Protein AF-A0A979FT59-F1 (afdb_monomer)

Foldseek 3Di:
DDDPPDPDDDDDDDDQAPDDPPGTLHPDDPLCVQVVVVSVCVVVVHPQWDAALVGTDGDVPSGDPPPPPDDHPPCSVPDDDLVVQVVVLVVVVVCCCPPVNPVDDPVVVVVSVSSNVRSVVD

Solvent-accessible surface area (backbone atoms only — not comparable to full-atom values): 7827 Å² total; per-residue (Å²): 138,88,67,89,92,67,86,75,78,88,85,86,88,85,75,67,73,51,66,57,99,90,43,62,52,46,95,36,80,79,62,45,53,38,58,50,51,44,51,50,40,52,72,74,66,49,94,43,59,38,86,50,57,92,43,78,42,76,28,92,86,52,56,72,65,82,88,57,91,63,89,62,58,60,66,72,69,67,58,78,60,57,69,59,51,58,48,50,54,52,54,52,52,51,46,45,54,76,75,50,42,89,77,53,56,65,72,61,54,50,52,51,56,53,37,49,55,38,46,74,73,107

Radius of gyration: 17.16 Å; Cα contacts (8 Å, |Δi|>4): 79; chains: 1; bounding box: 36×41×43 Å

Nearest PDB structures (foldseek):
  3moh-assembly1_A  TM=9.764E-01  e=2.438E-11  Rattus norvegicus
  6p5o-assembly1_A  TM=9.755E-01  e=3.565E-11  Rattus norvegicus
  5v9f-assembly1_A  TM=9.745E-01  e=3.565E-11  Rattus norvegicus
  3mof-assembly2_B  TM=9.750E-01  e=9.220E-11  Rattus norvegicus
  5fh4-assembly1_A  TM=9.763E-01  e=9.823E-11  Rattus norvegicus

pLDDT: mean 94.7, std 8.41, range [47.66, 98.62]

Organism: Hyalella azteca (NCBI:txid294128)

Mean predicted aligned error: 3.89 Å

Secondary structure (DSSP, 8-state):
---TT--PPPP----TT-EETTEESS--GGGGHHHHHHHHHHHTT-S-EEEETTEEEEPTT-S--TT-SS---HHHHH---HHHHHHHHHHHHHHIIIIIGGGS-HHHHHHHHHHHHHHHT-

InterPro domains:
  IPR008209 Phosphoenolpyruvate carboxykinase, GTP-utilising [PTHR11561] (1-122)
  IPR013035 Phosphoenolpyruvate carboxykinase, C-terminal [G3DSA:3.90.228.20] (1-122)
  IPR035077 Phosphoenolpyruvate carboxykinase, C-terminal P-loop domain [PF00821] (4-118)

Structure (mmCIF, N/CA/C/O backbone):
data_AF-A0A979FT59-F1
#
_entry.id   AF-A0A979FT59-F1
#
loop_
_atom_site.group_PDB
_atom_site.id
_atom_site.type_symbol
_atom_site.label_atom_id
_atom_site.label_alt_id
_atom_site.label_comp_id
_atom_site.label_asym_id
_atom_site.label_entity_id
_atom_site.label_seq_id
_atom_site.pdbx_PDB_ins_code
_atom_site.Cartn_x
_atom_site.Cartn_y
_atom_site.Cartn_z
_atom_site.occupancy
_atom_site.B_iso_or_equiv
_atom_site.auth_seq_id
_atom_site.auth_comp_id
_atom_site.auth_asym_id
_atom_site.auth_atom_id
_atom_site.pdbx_PDB_model_num
ATOM 1 N N . MET A 1 1 ? 7.051 -17.053 -19.801 1.00 47.66 1 MET A N 1
ATOM 2 C CA . MET A 1 1 ? 7.186 -18.337 -19.069 1.00 47.66 1 MET A CA 1
ATOM 3 C C . MET A 1 1 ? 5.908 -18.603 -18.275 1.00 47.66 1 MET A C 1
ATOM 5 O O . MET A 1 1 ? 5.886 -18.384 -17.072 1.00 47.66 1 MET A O 1
ATOM 9 N N . GLU A 1 2 ? 4.846 -19.087 -18.914 1.00 53.31 2 GLU A N 1
ATOM 10 C CA . GLU A 1 2 ? 3.702 -19.642 -18.180 1.00 53.31 2 GLU A CA 1
ATOM 11 C C . GLU A 1 2 ? 3.930 -21.144 -18.019 1.00 53.31 2 GLU A C 1
ATOM 13 O O . GLU A 1 2 ? 3.958 -21.896 -18.991 1.00 53.31 2 GLU A O 1
ATOM 18 N N . LYS A 1 3 ? 4.185 -21.585 -16.787 1.00 60.72 3 LYS A N 1
ATOM 19 C CA . LYS A 1 3 ? 4.191 -23.010 -16.446 1.00 60.72 3 LYS A CA 1
ATOM 20 C C . LYS A 1 3 ? 2.857 -23.325 -15.782 1.00 60.72 3 LYS A C 1
ATOM 22 O O . LYS A 1 3 ? 2.604 -22.840 -14.680 1.00 60.72 3 LYS A O 1
ATOM 27 N N . ALA A 1 4 ? 2.033 -24.131 -16.448 1.00 55.84 4 ALA A N 1
ATOM 28 C CA . ALA A 1 4 ? 0.811 -24.686 -15.874 1.00 55.84 4 ALA A CA 1
ATOM 29 C C . ALA A 1 4 ? 1.119 -25.389 -14.530 1.00 55.84 4 ALA A C 1
ATOM 31 O O . ALA A 1 4 ? 2.179 -25.999 -14.390 1.00 55.84 4 ALA A O 1
ATOM 32 N N . ASN A 1 5 ? 0.206 -25.288 -13.553 1.00 73.31 5 ASN A N 1
ATOM 33 C CA . ASN A 1 5 ? 0.304 -25.799 -12.168 1.00 73.31 5 ASN A CA 1
ATOM 34 C C . ASN A 1 5 ? 1.182 -25.028 -11.157 1.00 73.31 5 ASN A C 1
ATOM 36 O O . ASN A 1 5 ? 1.661 -25.620 -10.189 1.00 73.31 5 ASN A O 1
ATOM 40 N N . ARG A 1 6 ? 1.362 -23.708 -11.292 1.00 77.75 6 ARG A N 1
ATOM 41 C CA . ARG A 1 6 ? 1.912 -22.890 -10.192 1.00 77.75 6 ARG A CA 1
ATOM 42 C C . ARG A 1 6 ? 0.825 -22.086 -9.487 1.00 77.75 6 ARG A C 1
ATOM 44 O O . ARG A 1 6 ? 0.286 -21.140 -10.050 1.00 77.75 6 ARG A O 1
ATOM 51 N N . CYS A 1 7 ? 0.560 -22.432 -8.230 1.00 84.69 7 CYS A N 1
ATOM 52 C CA . CYS A 1 7 ? -0.224 -21.598 -7.324 1.00 84.69 7 CYS A CA 1
ATOM 53 C C . CYS A 1 7 ? 0.648 -20.428 -6.855 1.00 84.69 7 CYS A C 1
ATOM 55 O O . CYS A 1 7 ? 1.418 -20.567 -5.905 1.00 84.69 7 CYS A O 1
ATOM 57 N N . MET A 1 8 ? 0.574 -19.295 -7.556 1.00 91.38 8 MET A N 1
ATOM 58 C CA . MET A 1 8 ? 1.296 -18.087 -7.159 1.00 91.38 8 MET A CA 1
ATOM 59 C C . MET A 1 8 ? 0.670 -17.495 -5.887 1.00 91.38 8 MET A C 1
ATOM 61 O O . MET A 1 8 ? -0.556 -17.360 -5.826 1.00 91.38 8 MET A O 1
ATOM 65 N N . PRO A 1 9 ? 1.476 -17.137 -4.872 1.00 95.06 9 PRO A N 1
ATOM 66 C CA . PRO A 1 9 ? 0.955 -16.481 -3.685 1.00 95.06 9 PRO A CA 1
ATOM 67 C C . PRO A 1 9 ? 0.435 -15.085 -4.037 1.00 95.06 9 PRO A C 1
ATOM 69 O O . PRO A 1 9 ? 0.939 -14.421 -4.944 1.00 95.06 9 PRO A O 1
ATOM 72 N N . LYS A 1 10 ? -0.559 -14.617 -3.282 1.00 96.25 10 LYS A N 1
ATOM 73 C CA . LYS A 1 10 ? -0.957 -13.206 -3.314 1.00 96.25 10 LYS A CA 1
ATOM 74 C C . LYS A 1 10 ? 0.166 -12.363 -2.699 1.00 96.25 10 LYS A C 1
ATOM 76 O O . LYS A 1 10 ? 0.752 -12.763 -1.695 1.00 96.25 10 LYS A O 1
ATOM 81 N N . ILE A 1 11 ? 0.450 -11.208 -3.296 1.00 98.00 11 ILE A N 1
ATOM 82 C CA . ILE A 1 11 ? 1.456 -10.253 -2.816 1.00 98.00 11 ILE A CA 1
ATOM 83 C C . ILE A 1 11 ? 0.734 -9.090 -2.138 1.00 98.00 11 ILE A C 1
ATOM 85 O O . ILE A 1 11 ? -0.265 -8.594 -2.657 1.00 98.00 11 ILE A O 1
ATOM 89 N N . PHE A 1 12 ? 1.248 -8.664 -0.986 1.00 98.38 12 PHE A N 1
ATOM 90 C CA . PHE A 1 12 ? 0.718 -7.549 -0.209 1.00 98.38 12 PHE A CA 1
ATOM 91 C C . PHE A 1 12 ? 1.847 -6.588 0.147 1.00 98.38 12 PHE A C 1
ATOM 93 O O . PHE A 1 12 ? 2.961 -7.017 0.447 1.00 98.38 12 PHE A O 1
ATOM 100 N N . HIS A 1 13 ? 1.536 -5.296 0.149 1.00 98.44 13 HIS A N 1
ATOM 101 C CA . HIS A 1 13 ? 2.415 -4.248 0.648 1.00 98.44 13 HIS A CA 1
ATOM 102 C C . HIS A 1 13 ? 1.761 -3.613 1.879 1.00 98.44 13 HIS A C 1
ATOM 104 O O . HIS A 1 13 ? 0.583 -3.263 1.840 1.00 98.44 13 HIS A O 1
ATOM 110 N N . VAL A 1 14 ? 2.510 -3.476 2.973 1.00 98.19 14 VAL A N 1
ATOM 111 C CA . VAL A 1 14 ? 2.016 -2.936 4.249 1.00 98.19 14 VAL A CA 1
ATOM 112 C C . VAL A 1 14 ? 2.868 -1.755 4.690 1.00 98.19 14 VAL A C 1
ATOM 114 O O . VAL A 1 14 ? 4.059 -1.694 4.394 1.00 98.19 14 VAL A O 1
ATOM 117 N N . ASN A 1 15 ? 2.264 -0.823 5.424 1.00 97.94 15 ASN A N 1
ATOM 118 C CA . ASN A 1 15 ? 2.974 0.297 6.028 1.00 97.94 15 ASN A CA 1
ATOM 119 C C . ASN A 1 15 ? 2.514 0.497 7.478 1.00 97.94 15 ASN A C 1
ATOM 121 O O . ASN A 1 15 ? 1.488 1.123 7.726 1.00 97.94 15 ASN A O 1
AT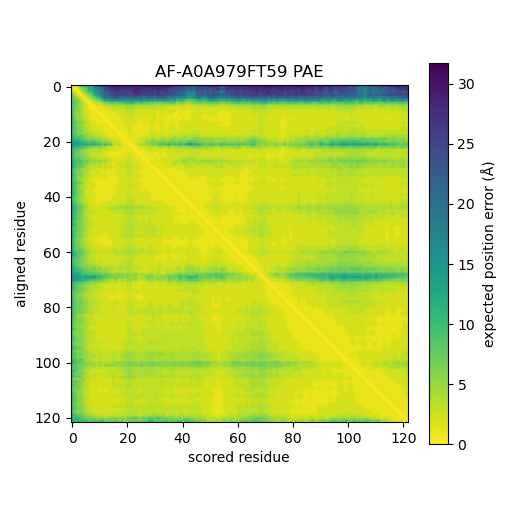OM 125 N N . TRP A 1 16 ? 3.303 -0.000 8.432 1.00 97.75 16 TRP A N 1
ATOM 126 C CA . TRP A 1 16 ? 3.063 0.185 9.873 1.00 97.75 16 TRP A CA 1
ATOM 127 C C . TRP A 1 16 ? 3.497 1.556 10.393 1.00 97.75 16 TRP A C 1
ATOM 129 O O . TRP A 1 16 ? 3.314 1.858 11.566 1.00 97.75 16 TRP A O 1
ATOM 139 N N . PHE A 1 17 ? 4.123 2.366 9.542 1.00 97.19 17 PHE A N 1
ATOM 140 C CA . PHE A 1 17 ? 4.880 3.548 9.941 1.00 97.19 17 PHE A CA 1
ATOM 141 C C . PHE A 1 17 ? 4.290 4.844 9.391 1.00 97.19 17 PHE A C 1
ATOM 143 O O 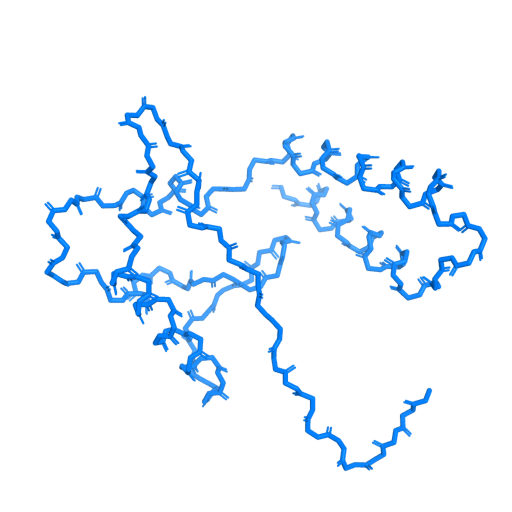. PHE A 1 17 ? 4.928 5.895 9.486 1.00 97.19 17 PHE A O 1
ATOM 150 N N . ARG A 1 18 ? 3.083 4.795 8.814 1.00 96.75 18 ARG A N 1
ATOM 151 C CA . ARG A 1 18 ? 2.389 5.998 8.352 1.00 96.75 18 ARG A CA 1
ATOM 152 C C . ARG A 1 18 ? 2.155 6.926 9.545 1.00 96.75 18 ARG A C 1
ATOM 154 O O . ARG A 1 18 ? 1.662 6.490 10.583 1.00 96.75 18 ARG A O 1
ATOM 161 N N . LYS A 1 19 ? 2.539 8.193 9.398 1.00 94.56 19 LYS A N 1
ATOM 162 C CA . LYS A 1 19 ? 2.401 9.215 10.438 1.00 94.56 19 LYS A CA 1
ATOM 163 C C . LYS A 1 19 ? 1.287 10.193 10.090 1.00 94.56 19 LYS A C 1
ATOM 165 O O . LYS A 1 19 ? 1.156 10.558 8.924 1.00 94.56 19 LYS A O 1
ATOM 170 N N . GLY A 1 20 ? 0.551 10.612 11.112 1.00 91.81 20 GLY A N 1
ATOM 171 C CA . GLY A 1 20 ? -0.361 11.752 11.088 1.00 91.81 20 GLY A CA 1
ATOM 172 C C . GLY A 1 20 ? 0.194 12.901 11.928 1.00 91.81 20 GLY A C 1
ATOM 173 O O . GLY A 1 20 ? 1.371 12.907 12.300 1.00 91.81 20 GLY A O 1
ATOM 174 N N . ALA A 1 21 ? -0.662 13.860 12.279 1.00 90.38 21 ALA A N 1
ATOM 175 C CA . ALA A 1 21 ? -0.257 15.042 13.048 1.00 90.38 21 ALA A CA 1
ATOM 176 C C . ALA A 1 21 ? 0.315 14.715 14.443 1.00 90.38 21 ALA A C 1
ATOM 178 O O . ALA A 1 21 ? 1.208 15.412 14.920 1.00 90.38 21 ALA A O 1
ATOM 179 N N . ASN A 1 22 ? -0.170 13.643 15.080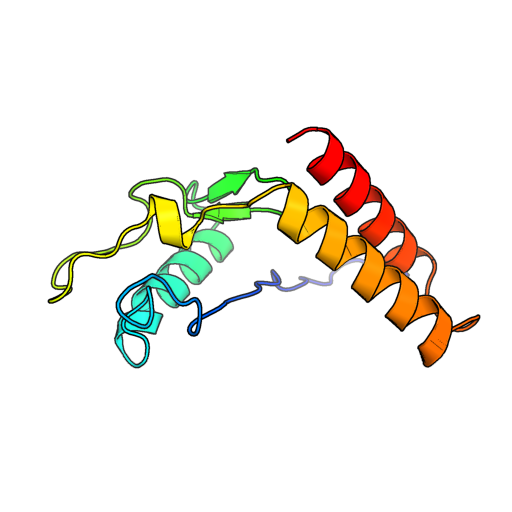 1.00 86.69 22 ASN A N 1
ATOM 180 C CA . ASN A 1 22 ? 0.106 13.334 16.489 1.00 86.69 22 ASN A CA 1
ATOM 181 C C . ASN A 1 22 ? 0.958 12.071 16.709 1.00 86.69 22 ASN A C 1
ATOM 183 O O . ASN A 1 22 ? 1.109 11.631 17.846 1.00 86.69 22 ASN A O 1
ATOM 187 N N . GLY A 1 23 ? 1.524 11.476 15.655 1.00 92.00 23 GLY A N 1
ATOM 188 C CA . GLY A 1 23 ? 2.309 10.242 15.768 1.00 92.00 23 GLY A CA 1
ATOM 189 C C . GLY A 1 23 ? 2.028 9.253 14.645 1.00 92.00 23 GLY A C 1
ATOM 190 O O . GLY A 1 23 ? 1.722 9.655 13.524 1.00 92.00 23 GLY A O 1
ATOM 191 N N . PHE A 1 24 ? 2.177 7.959 14.928 1.00 95.25 24 PHE A N 1
ATOM 192 C CA . PHE A 1 24 ? 1.801 6.902 13.990 1.00 95.25 24 PHE A CA 1
ATOM 193 C C . PHE A 1 24 ? 0.278 6.771 13.917 1.00 95.25 24 PHE A C 1
ATOM 195 O O . PHE A 1 24 ? -0.392 6.838 14.938 1.00 95.25 24 PHE A O 1
ATOM 202 N N . LEU A 1 25 ? -0.253 6.567 12.711 1.00 95.44 25 LEU A N 1
ATOM 203 C CA . LEU A 1 25 ? -1.688 6.346 12.494 1.00 95.44 25 LEU A CA 1
ATOM 204 C C . LEU A 1 25 ? -2.127 4.925 12.857 1.00 95.4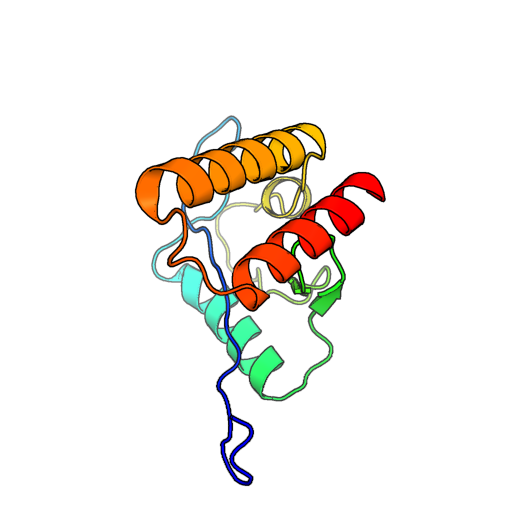4 25 LEU A C 1
ATOM 206 O O . LEU A 1 25 ? -3.314 4.669 13.004 1.00 95.44 25 LEU A O 1
ATOM 210 N N . TRP A 1 26 ? -1.183 3.989 12.959 1.00 96.56 26 TRP A N 1
ATOM 211 C CA . TRP A 1 26 ? -1.455 2.603 13.315 1.00 96.56 26 TRP A CA 1
ATOM 212 C C . TRP A 1 26 ? -0.661 2.221 14.572 1.00 96.56 26 TRP A C 1
ATOM 214 O O . TRP A 1 26 ? 0.546 2.475 14.603 1.00 96.56 26 TRP A O 1
ATOM 224 N N . PRO A 1 27 ? -1.286 1.582 15.582 1.00 94.56 27 PRO A N 1
ATOM 225 C CA . PRO A 1 27 ? -0.621 1.246 16.847 1.00 94.56 27 PRO A CA 1
ATOM 226 C C . PRO A 1 27 ? 0.533 0.246 16.680 1.00 94.56 27 PRO A C 1
ATOM 228 O O . PRO A 1 27 ? 1.505 0.270 17.436 1.00 94.56 27 PRO A O 1
ATOM 231 N N . GLY A 1 28 ? 0.472 -0.614 15.659 1.00 94.31 28 GLY A N 1
ATOM 232 C CA . GLY A 1 28 ? 1.558 -1.528 15.324 1.00 94.31 28 GLY A CA 1
ATOM 233 C C . GLY A 1 28 ? 1.675 -2.739 16.255 1.00 94.31 28 GLY A C 1
ATOM 234 O O . GLY A 1 28 ? 0.733 -3.144 16.932 1.00 94.31 28 GLY A O 1
ATOM 235 N N . PHE A 1 29 ? 2.862 -3.349 16.278 1.00 94.88 29 PHE A N 1
ATOM 236 C CA . PHE A 1 29 ? 3.191 -4.499 17.130 1.00 94.88 29 PHE A CA 1
ATOM 237 C C . PHE A 1 29 ? 2.160 -5.639 17.042 1.00 94.88 29 PHE A C 1
ATOM 239 O O . PHE A 1 29 ? 1.964 -6.209 15.970 1.00 94.88 29 PHE A O 1
ATOM 246 N N . GLY A 1 30 ? 1.529 -5.995 18.166 1.00 95.69 30 GLY A N 1
ATOM 247 C CA . GLY A 1 30 ? 0.529 -7.057 18.239 1.00 95.69 30 GLY A CA 1
ATOM 248 C C . GLY A 1 30 ? -0.745 -6.737 17.460 1.00 95.69 30 GLY A C 1
ATOM 249 O O . GLY A 1 30 ? -1.352 -7.653 16.912 1.00 95.69 30 GLY A O 1
ATOM 250 N N . ASP A 1 31 ? -1.107 -5.459 17.317 1.00 96.12 31 ASP A N 1
ATOM 251 C CA . ASP A 1 31 ? -2.302 -5.056 16.570 1.00 96.12 31 ASP A CA 1
ATOM 252 C C . ASP A 1 31 ? -2.163 -5.293 15.061 1.00 96.12 31 ASP A C 1
ATOM 254 O O . ASP A 1 31 ? -3.168 -5.408 14.360 1.00 96.12 31 ASP A O 1
ATOM 258 N N . ASN A 1 32 ? -0.942 -5.510 14.553 1.00 97.50 32 ASN A N 1
ATOM 259 C CA . ASN A 1 32 ? -0.720 -5.929 13.164 1.00 97.50 32 ASN A CA 1
ATOM 260 C C . ASN A 1 32 ? -1.412 -7.254 12.817 1.00 97.50 32 ASN A C 1
ATOM 262 O O . ASN A 1 32 ? -1.680 -7.505 11.641 1.00 97.50 32 ASN A O 1
ATOM 266 N N . VAL A 1 33 ? -1.760 -8.080 13.815 1.00 97.50 33 VAL A N 1
ATOM 267 C CA . VAL A 1 33 ? -2.538 -9.309 13.602 1.00 97.50 33 VAL A CA 1
ATOM 268 C C . VAL A 1 33 ? -3.868 -9.037 12.889 1.00 97.50 33 VAL A C 1
ATOM 270 O O . VAL A 1 33 ? -4.319 -9.874 12.118 1.00 97.50 33 VAL A O 1
ATOM 273 N N . ARG A 1 34 ? -4.455 -7.843 13.055 1.00 97.62 34 ARG A N 1
ATOM 274 C CA . ARG A 1 34 ? -5.712 -7.426 12.404 1.00 97.62 34 ARG A CA 1
ATOM 275 C C . ARG A 1 34 ? -5.568 -7.327 10.885 1.00 97.62 34 ARG A C 1
ATOM 277 O O . ARG A 1 34 ? -6.474 -7.685 10.141 1.00 97.62 34 ARG A O 1
ATOM 284 N N . VAL A 1 35 ? -4.406 -6.879 10.414 1.00 98.12 35 VAL A N 1
ATOM 285 C CA . VAL A 1 35 ? -4.102 -6.815 8.978 1.00 98.12 35 VAL A CA 1
ATOM 286 C C . VAL A 1 35 ? -3.701 -8.186 8.439 1.00 98.12 35 VAL A C 1
ATOM 288 O O . VAL A 1 35 ? -4.036 -8.514 7.303 1.00 98.12 35 VAL A O 1
ATOM 291 N N . VAL A 1 36 ? -3.040 -9.018 9.251 1.00 98.31 36 VAL A N 1
ATOM 292 C CA . VAL A 1 36 ? -2.778 -10.421 8.892 1.00 98.31 36 VAL A CA 1
ATOM 293 C C . VAL A 1 36 ? -4.089 -11.195 8.736 1.00 98.31 36 VAL A C 1
ATOM 295 O O . VAL A 1 36 ? -4.243 -11.913 7.754 1.00 98.31 36 VAL A O 1
ATOM 298 N N . ASP A 1 37 ? -5.053 -11.008 9.637 1.00 98.38 37 ASP A N 1
ATOM 299 C CA . ASP A 1 37 ? -6.393 -11.589 9.521 1.00 98.38 37 ASP A CA 1
ATOM 300 C C . ASP A 1 37 ? -7.082 -11.16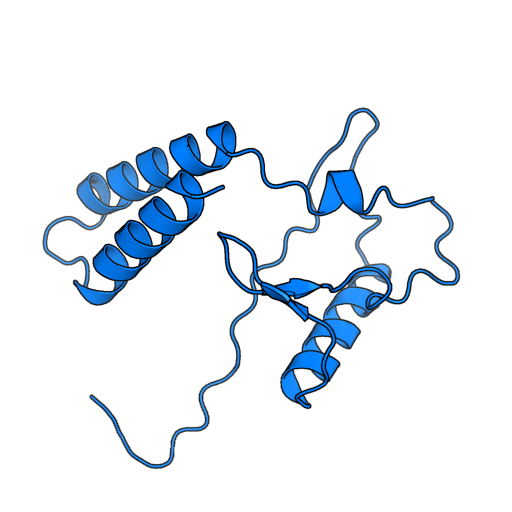3 8.215 1.00 98.38 37 ASP A C 1
ATOM 302 O O . ASP A 1 37 ? -7.552 -12.004 7.450 1.00 98.38 37 ASP A O 1
ATOM 306 N N . TRP A 1 38 ? -7.030 -9.873 7.872 1.00 98.50 38 TRP A N 1
ATOM 307 C CA . TRP A 1 38 ? -7.537 -9.390 6.586 1.00 98.50 38 TRP A CA 1
ATOM 308 C C . TRP A 1 38 ? -6.837 -10.043 5.381 1.00 98.50 38 TRP A C 1
ATOM 310 O O . TRP A 1 38 ? -7.499 -10.438 4.419 1.00 98.50 38 TRP A O 1
ATOM 320 N N . ILE A 1 39 ? -5.512 -10.226 5.431 1.00 98.62 39 ILE A N 1
ATOM 321 C CA . ILE A 1 39 ? -4.751 -10.949 4.398 1.00 98.62 39 ILE A CA 1
ATOM 322 C C . ILE A 1 39 ? -5.243 -12.398 4.262 1.00 98.62 39 ILE A C 1
ATOM 324 O O . ILE A 1 39 ? -5.435 -12.864 3.137 1.00 98.62 39 ILE A O 1
ATOM 328 N N . LEU A 1 40 ? -5.486 -13.103 5.372 1.00 98.44 40 LEU A N 1
ATOM 329 C CA . LEU A 1 40 ? -6.026 -14.4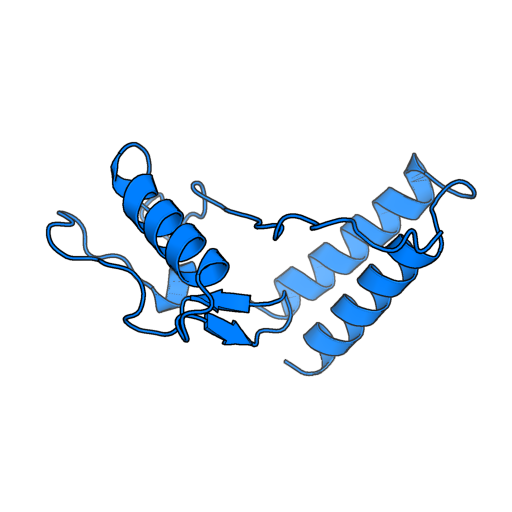68 5.353 1.00 98.44 40 LEU A CA 1
ATOM 330 C C . LEU A 1 40 ? -7.407 -14.501 4.691 1.00 98.44 40 LEU A C 1
ATOM 332 O O . LEU A 1 40 ? -7.630 -15.284 3.770 1.00 98.44 40 LEU A O 1
ATOM 336 N N . GLN A 1 41 ? -8.290 -13.568 5.046 1.00 98.44 41 GLN A N 1
ATOM 337 C CA . GLN A 1 41 ? -9.601 -13.438 4.410 1.00 98.44 41 GLN A CA 1
ATOM 338 C C . GLN A 1 41 ? -9.492 -13.162 2.895 1.00 98.44 41 GLN A C 1
ATOM 340 O O . GLN A 1 41 ? -10.272 -13.699 2.103 1.00 98.44 41 GLN A O 1
ATOM 345 N N . ARG A 1 42 ? -8.500 -12.375 2.451 1.00 98.06 42 ARG A N 1
ATOM 346 C CA . ARG A 1 42 ? -8.208 -12.166 1.019 1.00 98.06 42 ARG A CA 1
ATOM 347 C C . ARG A 1 42 ? -7.712 -13.428 0.323 1.00 98.06 42 ARG A C 1
ATOM 349 O O . ARG A 1 42 ? -8.046 -13.630 -0.848 1.00 98.06 42 ARG A O 1
ATOM 356 N N . ILE A 1 43 ? -6.908 -14.246 0.998 1.00 97.44 43 ILE A N 1
ATOM 357 C CA . ILE A 1 43 ? -6.439 -15.542 0.487 1.00 97.44 43 ILE A CA 1
ATOM 358 C C . ILE A 1 43 ? -7.624 -16.500 0.318 1.00 97.44 43 ILE A C 1
ATOM 360 O O . ILE A 1 43 ? -7.745 -17.104 -0.747 1.00 97.44 43 ILE A O 1
ATOM 364 N N . ASP A 1 44 ? -8.550 -16.514 1.276 1.00 97.25 44 ASP A N 1
ATOM 365 C CA . ASP A 1 44 ? -9.780 -17.319 1.261 1.00 97.25 44 ASP A CA 1
ATOM 366 C C . ASP A 1 44 ? -10.863 -16.801 0.293 1.00 97.25 44 ASP A C 1
ATOM 368 O O . ASP A 1 44 ? -11.958 -17.361 0.207 1.00 97.25 44 ASP A O 1
ATOM 372 N N . GLY A 1 45 ? -10.589 -15.719 -0.442 1.00 95.88 45 GLY A N 1
ATOM 373 C CA . GLY A 1 45 ? -11.498 -15.175 -1.452 1.00 95.88 45 GLY A CA 1
ATOM 374 C C . GLY A 1 45 ? -12.690 -14.397 -0.889 1.00 95.88 45 GLY A C 1
ATOM 375 O O . GLY A 1 45 ? -13.674 -14.202 -1.599 1.00 95.88 45 GLY A O 1
ATOM 376 N N . LYS A 1 46 ? -12.625 -13.934 0.365 1.00 98.00 46 LYS A N 1
ATOM 377 C CA . LYS A 1 46 ? -13.675 -13.104 0.972 1.00 98.00 46 LYS A CA 1
ATOM 378 C C . LYS A 1 46 ? -13.735 -11.715 0.322 1.00 98.00 46 LYS A C 1
ATOM 380 O O . LYS A 1 46 ? -12.707 -11.134 -0.057 1.00 98.00 46 LYS A O 1
ATOM 385 N N . ASP A 1 47 ? -14.943 -11.156 0.249 1.00 97.25 47 ASP A N 1
ATOM 386 C CA . ASP A 1 47 ? -15.201 -9.808 -0.275 1.00 97.25 47 ASP A CA 1
ATOM 387 C C . ASP A 1 47 ? -14.903 -8.709 0.764 1.00 97.25 47 ASP A C 1
ATOM 389 O O . ASP A 1 47 ? -15.777 -7.994 1.251 1.00 97.25 47 ASP A O 1
ATOM 393 N N . VAL A 1 48 ? -13.627 -8.601 1.132 1.00 98.31 48 VAL A N 1
ATOM 394 C CA . VAL A 1 48 ? -13.126 -7.668 2.157 1.00 98.31 48 VAL A CA 1
ATOM 395 C C . VAL A 1 48 ? -12.250 -6.553 1.583 1.00 98.31 48 VAL A C 1
ATOM 397 O O . VAL A 1 48 ? -11.604 -5.831 2.333 1.00 98.31 48 VAL A O 1
ATOM 400 N N . ALA A 1 49 ? -12.198 -6.394 0.260 1.00 98.31 49 ALA A N 1
ATOM 401 C CA . ALA A 1 49 ? -1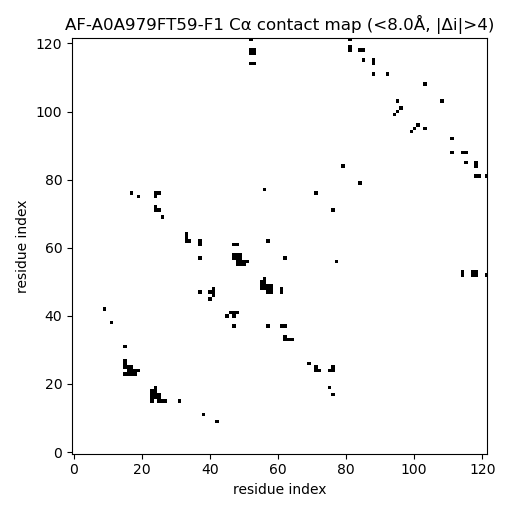1.382 -5.372 -0.392 1.00 98.31 49 ALA A CA 1
ATOM 402 C C . ALA A 1 49 ? -12.179 -4.526 -1.381 1.00 98.31 49 ALA A C 1
ATOM 404 O O . ALA A 1 49 ? -13.177 -4.980 -1.934 1.00 98.31 49 ALA A O 1
ATOM 405 N N . VAL A 1 50 ? -11.680 -3.321 -1.635 1.00 97.81 50 VAL A N 1
ATOM 406 C CA . VAL A 1 50 ? -12.138 -2.428 -2.704 1.00 97.81 50 VAL A CA 1
ATOM 407 C C . VAL A 1 50 ? -10.959 -2.023 -3.585 1.00 97.81 50 VAL A C 1
ATOM 409 O O . VAL A 1 50 ? -9.807 -2.038 -3.141 1.00 97.81 50 VAL A O 1
ATOM 412 N N . GLU A 1 51 ? -11.240 -1.696 -4.844 1.00 97.31 51 GLU A N 1
ATOM 413 C CA . GLU A 1 51 ? -10.232 -1.194 -5.780 1.00 97.31 51 GLU A CA 1
ATOM 414 C C . GLU A 1 51 ? -9.790 0.231 -5.427 1.00 97.31 51 GLU A C 1
ATOM 416 O O . GLU A 1 51 ? -10.567 1.048 -4.938 1.00 97.31 51 GLU A O 1
ATOM 421 N N . SER A 1 52 ? -8.515 0.515 -5.682 1.00 97.25 52 SER A N 1
ATOM 422 C CA . SER A 1 52 ? -7.894 1.834 -5.594 1.00 97.25 52 SER A CA 1
ATOM 423 C C . SER A 1 52 ? -6.824 1.962 -6.682 1.00 97.25 52 SER A C 1
ATOM 425 O O . SER A 1 52 ? -6.415 0.964 -7.285 1.00 97.25 52 SER A O 1
ATOM 427 N N . ALA A 1 53 ? -6.300 3.171 -6.896 1.00 96.94 53 ALA A N 1
ATOM 428 C CA . ALA A 1 53 ? -5.248 3.403 -7.888 1.00 96.94 53 ALA A CA 1
ATOM 429 C C . ALA A 1 53 ? -3.974 2.566 -7.651 1.00 96.94 53 ALA A C 1
ATOM 431 O O . ALA A 1 53 ? -3.244 2.260 -8.595 1.00 96.94 53 ALA A O 1
ATOM 432 N N . ILE A 1 54 ? -3.728 2.138 -6.410 1.00 97.06 54 ILE A N 1
ATOM 433 C CA . ILE A 1 54 ? -2.521 1.397 -6.011 1.00 97.06 54 ILE A CA 1
ATOM 434 C C . ILE A 1 54 ? -2.770 -0.107 -5.830 1.00 97.06 54 ILE A C 1
ATOM 436 O O . ILE A 1 54 ? -1.906 -0.824 -5.331 1.00 97.06 54 ILE A O 1
ATOM 440 N N . GLY A 1 55 ? -3.950 -0.591 -6.225 1.00 97.31 55 GLY A N 1
ATOM 441 C CA . GLY A 1 55 ? -4.379 -1.973 -6.040 1.00 97.31 55 GLY A CA 1
ATOM 442 C C . GLY A 1 55 ? -5.531 -2.092 -5.046 1.00 97.31 55 GLY A C 1
ATOM 443 O O . GLY A 1 55 ? -6.319 -1.166 -4.865 1.00 97.31 55 GLY A O 1
ATOM 444 N N . LEU A 1 56 ? -5.657 -3.255 -4.413 1.00 98.19 56 LEU A N 1
ATOM 445 C CA . LEU A 1 56 ? -6.756 -3.542 -3.494 1.00 98.19 56 LEU A CA 1
ATOM 446 C C . LEU A 1 56 ? -6.424 -3.096 -2.069 1.00 98.19 56 LEU A C 1
ATOM 448 O O . LEU A 1 56 ? -5.415 -3.522 -1.509 1.00 98.19 56 LEU A O 1
ATOM 452 N N . ILE A 1 57 ? -7.317 -2.313 -1.471 1.00 98.25 57 ILE A N 1
ATOM 453 C CA . ILE A 1 57 ? -7.245 -1.889 -0.065 1.00 98.25 57 ILE A CA 1
ATOM 454 C C . ILE A 1 57 ? -8.405 -2.490 0.740 1.00 98.25 57 ILE A C 1
ATOM 456 O O . ILE A 1 57 ? -9.385 -2.949 0.141 1.00 98.25 57 ILE A O 1
ATOM 460 N N . PRO A 1 58 ? -8.328 -2.522 2.083 1.00 98.25 58 PRO A N 1
ATOM 461 C CA . PRO A 1 58 ? -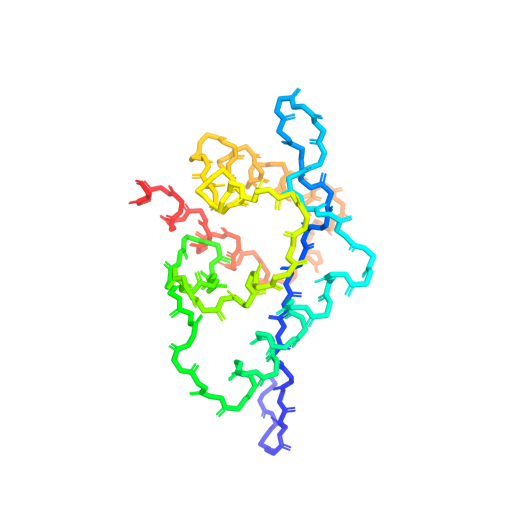9.437 -2.973 2.910 1.00 98.25 58 PRO A CA 1
ATOM 462 C C . PRO A 1 58 ? -10.724 -2.202 2.615 1.00 98.25 58 PRO A C 1
ATOM 464 O O . PRO A 1 58 ? -10.736 -0.975 2.546 1.00 98.25 58 PRO A O 1
ATOM 467 N N . ARG A 1 59 ? -11.828 -2.935 2.463 1.00 97.62 59 ARG A N 1
ATOM 468 C CA . ARG A 1 59 ? -13.169 -2.347 2.408 1.00 97.62 59 ARG A CA 1
ATOM 469 C C . ARG A 1 59 ? -13.463 -1.655 3.751 1.00 97.62 59 ARG A C 1
ATOM 471 O O . ARG A 1 59 ? -13.075 -2.208 4.788 1.00 97.62 59 ARG A O 1
ATOM 478 N N . PRO A 1 60 ? -14.172 -0.512 3.784 1.00 95.81 60 PRO A N 1
ATOM 479 C CA . PRO A 1 60 ? -14.609 0.089 5.043 1.00 95.81 60 PRO A CA 1
ATOM 480 C C . PRO A 1 60 ? -15.320 -0.934 5.940 1.00 95.81 60 PRO A C 1
ATOM 482 O O . PRO A 1 60 ? -16.185 -1.676 5.476 1.00 95.81 60 PRO A O 1
ATOM 485 N N . GLY A 1 61 ? -14.905 -1.018 7.206 1.00 94.69 61 GLY A N 1
ATOM 486 C CA . GLY A 1 61 ? -15.436 -1.978 8.182 1.00 94.69 61 GLY A CA 1
ATOM 487 C C . GLY A 1 61 ? -14.941 -3.425 8.047 1.00 94.69 61 GLY A C 1
ATOM 488 O O . GLY A 1 61 ? -15.359 -4.272 8.827 1.00 94.69 61 GLY A O 1
ATOM 489 N N . SER A 1 62 ? -14.055 -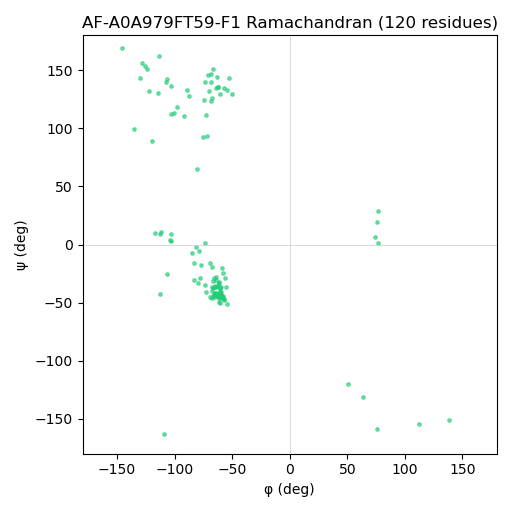3.736 7.094 1.00 96.88 62 SER A N 1
ATOM 490 C CA . SER A 1 62 ? -13.523 -5.103 6.931 1.00 96.88 62 SER A CA 1
ATOM 491 C C . SER A 1 62 ? -12.344 -5.448 7.843 1.00 96.88 62 SER A C 1
ATOM 493 O O . SER A 1 62 ? -12.019 -6.623 8.002 1.00 96.88 62 SER A O 1
ATOM 495 N N . LEU A 1 63 ? -11.699 -4.443 8.439 1.00 96.94 63 LEU A N 1
ATOM 496 C CA . LEU A 1 63 ? -10.681 -4.638 9.466 1.00 96.94 63 LEU A CA 1
ATOM 497 C C . LEU A 1 63 ? -11.345 -4.677 10.841 1.00 96.94 63 LEU A C 1
ATOM 499 O O . LEU A 1 63 ? -12.145 -3.805 11.174 1.00 96.94 63 LEU A O 1
ATOM 503 N N . ASN A 1 64 ? -10.978 -5.665 11.655 1.00 95.69 64 ASN A N 1
ATOM 504 C CA . ASN A 1 64 ? -11.422 -5.724 13.040 1.00 95.69 64 ASN A CA 1
ATOM 505 C C . ASN A 1 64 ? -10.691 -4.651 13.865 1.00 95.69 64 ASN A C 1
ATOM 507 O O . ASN A 1 64 ? -9.492 -4.781 14.119 1.00 95.69 64 ASN A O 1
ATOM 511 N N . LEU A 1 65 ? -11.421 -3.628 14.312 1.00 95.31 65 LEU A N 1
ATOM 512 C CA . LEU A 1 65 ? -10.922 -2.551 15.179 1.00 95.31 65 LEU A CA 1
ATOM 513 C C . LEU A 1 65 ? -11.368 -2.705 16.645 1.00 95.31 65 LEU A C 1
ATOM 515 O O . LEU A 1 65 ? -11.056 -1.866 17.486 1.00 95.31 65 LEU A O 1
ATOM 519 N N . GLU A 1 66 ? -12.077 -3.785 16.982 1.00 94.88 66 GLU A N 1
ATOM 520 C CA . GLU A 1 66 ? -12.575 -4.018 18.335 1.00 94.88 66 GLU A CA 1
ATOM 521 C C . GLU A 1 66 ? -11.420 -4.143 19.336 1.00 94.88 66 GLU A C 1
ATOM 523 O O . GLU A 1 66 ? -10.408 -4.815 19.092 1.00 94.88 66 GLU A O 1
ATOM 528 N N . GLY A 1 67 ? -11.574 -3.483 20.484 1.00 93.31 67 GLY A N 1
ATOM 529 C CA . GLY A 1 67 ? -10.596 -3.510 21.569 1.00 93.31 67 GLY A CA 1
ATOM 530 C C . GLY A 1 67 ? -9.325 -2.690 21.324 1.00 93.31 67 GLY A C 1
ATOM 531 O O . GLY A 1 67 ? -8.417 -2.755 22.154 1.00 93.31 67 GLY A O 1
ATOM 532 N N . LEU A 1 68 ? -9.239 -1.922 20.229 1.00 93.31 68 LEU A N 1
ATOM 533 C CA . LEU A 1 68 ? -8.199 -0.903 20.092 1.00 93.31 68 LEU A CA 1
ATOM 534 C C . LEU A 1 68 ? -8.387 0.176 21.164 1.00 93.31 68 LEU A C 1
ATOM 536 O O . LEU A 1 68 ? -9.499 0.626 21.433 1.00 93.31 68 LEU A O 1
ATOM 540 N N . LYS A 1 69 ? -7.284 0.556 21.818 1.00 86.81 69 LYS A N 1
ATOM 541 C CA . LYS A 1 69 ? -7.287 1.592 22.866 1.00 86.81 69 LYS A CA 1
ATOM 542 C C . LYS A 1 69 ? -7.341 3.002 22.289 1.00 86.81 69 LYS A C 1
ATOM 544 O O . LYS A 1 69 ? -7.819 3.914 22.954 1.00 86.81 69 LYS A O 1
ATOM 549 N N . GLU A 1 70 ? -6.795 3.158 21.092 1.00 84.62 70 GLU A N 1
ATOM 550 C CA . GLU A 1 70 ? -6.719 4.410 20.356 1.00 84.62 70 GLU A CA 1
ATOM 551 C C . GLU A 1 70 ? -7.711 4.348 19.201 1.00 84.62 70 GLU A C 1
ATOM 553 O O . GLU A 1 70 ? -7.867 3.299 18.570 1.00 84.62 70 GLU A O 1
ATOM 558 N N . ASP A 1 71 ? -8.386 5.467 18.951 1.00 87.69 71 ASP A N 1
ATOM 559 C CA . ASP A 1 71 ? -9.229 5.599 17.772 1.00 87.69 71 ASP A CA 1
ATOM 560 C C . ASP A 1 71 ? -8.332 5.787 16.546 1.00 87.69 71 ASP A C 1
ATOM 562 O O . ASP A 1 71 ? -7.460 6.660 16.529 1.00 87.69 71 ASP A O 1
ATOM 566 N N . VAL A 1 72 ? -8.506 4.925 15.549 1.00 92.69 72 VAL A N 1
ATOM 567 C CA . VAL A 1 72 ? -7.690 4.928 14.334 1.00 92.69 72 VAL A CA 1
ATOM 568 C C . VAL A 1 72 ? -8.455 5.668 13.250 1.00 92.69 72 VAL A C 1
ATOM 570 O O . VAL A 1 72 ? -9.508 5.211 12.808 1.00 92.69 72 VAL A O 1
ATOM 573 N N . ASP A 1 73 ? -7.890 6.775 12.769 1.00 94.06 73 ASP A N 1
ATOM 574 C CA . ASP A 1 73 ? -8.427 7.488 11.611 1.00 94.06 73 ASP A CA 1
ATOM 575 C C . ASP A 1 73 ? -8.174 6.672 10.333 1.00 94.06 73 ASP A C 1
ATOM 577 O O . ASP A 1 73 ? -7.111 6.733 9.708 1.00 94.06 73 ASP A O 1
ATOM 581 N N . MET A 1 74 ? -9.163 5.858 9.966 1.00 94.69 74 MET A N 1
ATOM 582 C CA . MET A 1 74 ? -9.101 4.982 8.797 1.00 94.69 74 MET A CA 1
ATOM 583 C C . MET A 1 74 ? -9.076 5.768 7.484 1.00 94.69 74 MET A C 1
ATOM 585 O O . MET A 1 74 ? -8.438 5.325 6.525 1.00 94.69 74 MET A O 1
ATOM 589 N N . ASP A 1 75 ? -9.722 6.933 7.441 1.00 94.19 75 ASP A N 1
ATOM 590 C CA . ASP A 1 75 ? -9.751 7.775 6.250 1.00 94.19 75 ASP A CA 1
ATOM 591 C C . ASP A 1 75 ? -8.364 8.372 6.004 1.00 94.19 75 ASP A C 1
ATOM 593 O O . ASP A 1 75 ? -7.849 8.297 4.887 1.00 94.19 75 ASP A O 1
ATOM 597 N N . GLU A 1 76 ? -7.701 8.888 7.042 1.00 95.44 76 GLU A N 1
ATOM 598 C CA . GLU A 1 76 ? -6.322 9.366 6.947 1.00 95.44 76 GLU A CA 1
ATOM 599 C C . GLU A 1 76 ? -5.342 8.216 6.660 1.00 95.44 76 GLU A C 1
ATOM 601 O O . GLU A 1 76 ? -4.462 8.356 5.801 1.00 95.44 76 GLU A O 1
ATOM 606 N N . LEU A 1 77 ? -5.512 7.063 7.320 1.00 96.50 77 LEU A N 1
ATOM 607 C CA . LEU A 1 77 ? -4.648 5.886 7.177 1.00 96.50 77 LEU A CA 1
ATOM 608 C C . LEU A 1 77 ? -4.648 5.327 5.749 1.00 96.50 77 LEU A C 1
ATOM 610 O O . LEU A 1 77 ? -3.591 4.906 5.265 1.00 96.50 77 LEU A O 1
ATOM 614 N N . PHE A 1 78 ? -5.792 5.357 5.061 1.00 96.62 78 PHE A N 1
ATOM 615 C CA . PHE A 1 78 ? -5.939 4.876 3.683 1.00 96.62 78 PHE A CA 1
ATOM 616 C C . PHE A 1 78 ? -6.016 5.988 2.634 1.00 96.62 78 PHE A C 1
ATOM 618 O O . PHE A 1 78 ? -6.133 5.692 1.446 1.00 96.62 78 PHE A O 1
ATOM 625 N N . LYS A 1 79 ? -5.860 7.261 3.019 1.00 96.06 79 LYS A N 1
ATOM 626 C CA . LYS A 1 79 ? -5.833 8.382 2.072 1.00 96.06 79 LYS A CA 1
ATOM 627 C C . LYS A 1 79 ? -4.733 8.198 1.029 1.00 96.06 79 LYS A C 1
ATOM 629 O O . LYS A 1 79 ? -3.582 7.930 1.387 1.00 96.06 79 LYS A O 1
ATOM 634 N N . LEU A 1 80 ? -5.063 8.438 -0.238 1.00 96.94 80 LEU A N 1
ATOM 635 C CA . LEU A 1 80 ? -4.134 8.402 -1.370 1.00 96.94 80 LEU A CA 1
ATOM 636 C C . LEU A 1 80 ? -4.089 9.788 -2.037 1.00 96.94 80 LEU A C 1
ATOM 638 O O . LEU A 1 80 ? -4.893 10.065 -2.921 1.00 96.94 80 LEU A O 1
ATOM 642 N N . PRO A 1 81 ? -3.203 10.703 -1.605 1.00 96.88 81 PRO A N 1
ATOM 643 C CA . PRO A 1 81 ? -3.060 12.003 -2.256 1.00 96.88 81 PRO A CA 1
ATOM 644 C C . PRO A 1 81 ? -2.469 11.841 -3.664 1.00 96.88 81 PRO A C 1
ATOM 646 O O . PRO A 1 81 ? -1.417 11.222 -3.831 1.00 96.88 81 PRO A O 1
ATOM 649 N N . LYS A 1 82 ? -3.149 12.382 -4.680 1.00 97.56 82 LYS A N 1
ATOM 650 C CA . LYS A 1 82 ? -2.744 12.262 -6.091 1.00 97.56 82 LYS A CA 1
ATOM 651 C C . LYS A 1 82 ? -1.358 12.853 -6.354 1.00 97.56 82 LYS A C 1
ATOM 653 O O . LYS A 1 82 ? -0.536 12.240 -7.023 1.00 97.56 82 LYS A O 1
ATOM 658 N N . ASP A 1 83 ? -1.087 14.018 -5.783 1.00 97.94 83 ASP A N 1
ATOM 659 C CA . ASP A 1 83 ? 0.188 14.732 -5.860 1.00 97.94 83 ASP A CA 1
ATOM 660 C C . ASP A 1 83 ? 1.356 13.926 -5.272 1.00 97.94 83 ASP A C 1
ATOM 662 O O . ASP A 1 83 ? 2.433 13.866 -5.873 1.00 97.94 83 ASP A O 1
ATOM 666 N N . PHE A 1 84 ? 1.127 13.251 -4.140 1.00 97.62 84 PHE A N 1
ATOM 667 C CA . PHE A 1 84 ? 2.100 12.339 -3.542 1.00 97.62 84 PHE A CA 1
ATOM 668 C C . PHE A 1 84 ? 2.431 11.184 -4.493 1.00 97.62 84 PHE A C 1
ATOM 670 O O . PHE A 1 84 ? 3.601 10.947 -4.783 1.00 97.62 84 PHE A O 1
ATOM 677 N N . TRP A 1 85 ? 1.415 10.505 -5.032 1.00 98.19 85 TRP A N 1
ATOM 678 C CA . TRP A 1 85 ? 1.629 9.359 -5.921 1.00 98.19 85 TRP A CA 1
ATOM 679 C C . TRP A 1 85 ? 2.251 9.745 -7.260 1.00 98.19 85 TRP A C 1
ATOM 681 O O . TRP A 1 85 ? 3.127 9.038 -7.746 1.00 98.19 85 TRP A O 1
ATOM 691 N N . GLN A 1 86 ? 1.888 10.896 -7.828 1.00 98.25 86 GLN A N 1
ATOM 692 C CA . GLN A 1 86 ? 2.558 11.427 -9.015 1.00 98.25 86 GLN A CA 1
ATOM 693 C C . GLN A 1 86 ? 4.046 11.689 -8.764 1.00 98.25 86 GLN A C 1
ATOM 695 O O . GLN A 1 86 ? 4.870 11.482 -9.654 1.00 98.25 86 GLN A O 1
ATOM 700 N N . LYS A 1 87 ? 4.411 12.160 -7.564 1.00 98.44 87 LYS A N 1
ATOM 701 C CA . LYS A 1 87 ? 5.818 12.309 -7.182 1.00 98.44 87 LYS A CA 1
ATOM 702 C C . LYS A 1 87 ? 6.497 10.949 -7.034 1.00 98.44 87 LYS A C 1
ATOM 704 O O . LYS A 1 87 ? 7.569 10.771 -7.598 1.00 98.44 87 LYS A O 1
ATOM 709 N N . GLU A 1 88 ? 5.860 10.005 -6.349 1.00 98.25 88 GLU A N 1
ATOM 710 C CA . GLU A 1 88 ? 6.393 8.654 -6.149 1.00 98.25 88 GLU A CA 1
ATOM 711 C C . GLU A 1 88 ? 6.675 7.948 -7.484 1.00 98.25 88 GLU A C 1
ATOM 713 O O . GLU A 1 88 ? 7.756 7.404 -7.679 1.00 98.25 88 GLU A O 1
ATOM 718 N N . ILE A 1 89 ? 5.755 8.035 -8.450 1.00 98.44 89 ILE A N 1
ATOM 719 C CA . ILE A 1 89 ? 5.939 7.473 -9.797 1.00 98.44 89 ILE A CA 1
ATOM 720 C C . ILE A 1 89 ? 7.174 8.071 -10.484 1.00 98.44 89 ILE A C 1
ATOM 722 O O . ILE A 1 89 ? 7.973 7.332 -11.062 1.00 98.44 89 ILE A O 1
ATOM 726 N N . ARG A 1 90 ? 7.371 9.396 -10.402 1.00 98.50 90 ARG A N 1
ATOM 727 C CA . ARG A 1 90 ? 8.556 10.061 -10.974 1.00 98.50 90 ARG A CA 1
ATOM 728 C C . ARG A 1 90 ? 9.849 9.616 -10.296 1.00 98.50 90 ARG A C 1
ATOM 730 O O . ARG A 1 90 ? 10.846 9.393 -10.985 1.00 98.50 90 ARG A O 1
ATOM 737 N N . ASP A 1 91 ? 9.831 9.477 -8.975 1.00 98.56 91 ASP A N 1
ATOM 738 C CA . ASP A 1 91 ? 10.996 9.055 -8.199 1.00 98.56 91 ASP A CA 1
ATOM 739 C C . ASP A 1 91 ? 11.365 7.595 -8.524 1.00 98.56 91 ASP A C 1
ATOM 741 O O . ASP A 1 91 ? 12.530 7.302 -8.800 1.00 98.56 91 ASP A O 1
ATOM 745 N N . VAL A 1 92 ? 10.377 6.694 -8.602 1.00 98.44 92 VAL A N 1
ATOM 746 C CA . VAL A 1 92 ? 10.570 5.285 -8.994 1.00 98.44 92 VAL A CA 1
ATOM 747 C C . VAL A 1 92 ? 11.052 5.167 -10.441 1.00 98.44 92 VAL A C 1
ATOM 749 O O . VAL A 1 92 ? 11.992 4.423 -10.710 1.00 98.44 92 VAL A O 1
ATOM 752 N N . SER A 1 93 ? 10.468 5.935 -11.366 1.00 98.19 93 SER A N 1
ATOM 753 C CA . SER A 1 93 ? 10.904 5.998 -12.769 1.00 98.19 93 SER A CA 1
ATOM 754 C C . SER A 1 93 ? 12.377 6.405 -12.878 1.00 98.19 93 SER A C 1
ATOM 756 O O . SER A 1 93 ? 13.176 5.723 -13.522 1.00 98.19 93 SER A O 1
ATOM 758 N N . THR A 1 94 ? 12.763 7.460 -12.154 1.00 98.50 94 THR A N 1
ATOM 759 C CA . THR A 1 94 ? 14.150 7.942 -12.090 1.00 98.50 94 THR A CA 1
ATOM 760 C C . THR A 1 94 ? 15.084 6.885 -11.501 1.00 98.50 94 THR A C 1
ATOM 762 O O . THR A 1 94 ? 16.183 6.667 -12.012 1.00 98.50 94 THR A O 1
ATOM 765 N N . TYR A 1 95 ? 14.660 6.202 -10.433 1.00 98.56 95 TYR A N 1
ATOM 766 C CA . TYR A 1 95 ? 15.426 5.117 -9.825 1.00 98.56 95 TYR A CA 1
ATOM 767 C C . TYR A 1 95 ? 15.647 3.963 -10.809 1.00 98.56 95 TYR A C 1
ATOM 769 O O . TYR A 1 95 ? 16.786 3.540 -10.997 1.00 98.56 95 TYR A O 1
ATOM 777 N N . PHE A 1 96 ? 14.593 3.491 -11.477 1.00 98.44 96 PHE A N 1
ATOM 778 C CA . PHE A 1 96 ? 14.696 2.410 -12.455 1.00 98.44 96 PHE A CA 1
ATOM 779 C C . PHE A 1 96 ? 15.639 2.760 -13.605 1.00 98.44 96 PHE A C 1
ATOM 781 O O . PHE A 1 96 ? 16.527 1.970 -13.917 1.00 98.44 96 PHE A O 1
ATOM 788 N N . GLN A 1 97 ? 15.519 3.960 -14.172 1.00 97.31 97 GLN A N 1
ATOM 789 C CA . GLN A 1 97 ? 16.403 4.413 -15.248 1.00 97.31 97 GLN A CA 1
ATOM 790 C C . GLN A 1 97 ? 17.867 4.506 -14.800 1.00 97.31 97 GLN A C 1
ATOM 792 O O . GLN A 1 97 ? 18.756 4.045 -15.510 1.00 97.31 97 GLN A O 1
ATOM 797 N N . ASN A 1 98 ? 18.127 5.070 -13.617 1.00 98.06 98 ASN A N 1
ATOM 798 C CA . ASN A 1 98 ? 19.493 5.353 -13.172 1.00 98.06 98 ASN A CA 1
ATOM 799 C C . ASN A 1 98 ? 20.208 4.152 -12.548 1.00 98.06 98 ASN A C 1
ATOM 801 O O . ASN A 1 98 ? 21.435 4.116 -12.555 1.00 98.06 98 ASN A O 1
ATOM 805 N N . GLN A 1 99 ? 19.473 3.239 -11.910 1.00 98.06 99 GLN A N 1
ATOM 806 C CA . GLN A 1 99 ? 20.057 2.146 -11.125 1.00 98.06 99 GLN A CA 1
ATOM 807 C C . GLN A 1 99 ? 19.943 0.785 -11.809 1.00 98.06 99 GLN A C 1
ATOM 809 O O . GLN A 1 99 ? 20.750 -0.092 -11.517 1.00 98.06 99 GLN A O 1
ATOM 814 N N . VAL A 1 100 ? 18.958 0.605 -12.694 1.00 97.88 100 VAL A N 1
ATOM 815 C CA . VAL A 1 100 ? 18.737 -0.660 -13.413 1.00 97.88 100 VAL A CA 1
ATOM 816 C C . VAL A 1 100 ? 19.027 -0.491 -14.904 1.00 97.88 100 VAL A C 1
ATOM 818 O O . VAL A 1 100 ? 19.705 -1.324 -15.495 1.00 97.88 100 VAL A O 1
ATOM 821 N N . GLY A 1 101 ? 18.581 0.615 -15.505 1.00 95.94 101 GLY A N 1
ATOM 822 C CA . GLY A 1 101 ? 18.873 0.943 -16.898 1.00 95.94 101 GLY A CA 1
ATOM 823 C C . GLY A 1 101 ? 18.287 -0.078 -17.874 1.00 95.94 101 GLY A C 1
ATOM 824 O O . GLY A 1 101 ? 17.111 -0.425 -17.789 1.00 95.94 101 GLY A O 1
ATOM 825 N N . GLU A 1 102 ? 19.112 -0.549 -18.810 1.00 96.69 102 GLU A N 1
ATOM 826 C CA . GLU A 1 102 ? 18.702 -1.460 -19.890 1.00 96.69 102 GLU A CA 1
ATOM 827 C C . GLU A 1 102 ? 18.300 -2.861 -19.400 1.00 96.69 102 GLU A C 1
ATOM 829 O O . GLU A 1 102 ? 17.576 -3.565 -20.100 1.00 96.69 102 GLU A O 1
ATOM 834 N N . ASP A 1 103 ? 18.717 -3.253 -18.192 1.00 98.00 103 ASP A N 1
ATOM 835 C CA . ASP A 1 103 ? 18.401 -4.564 -17.612 1.00 98.00 103 ASP A CA 1
ATOM 836 C C . ASP A 1 103 ? 17.004 -4.623 -16.967 1.00 98.00 103 ASP A C 1
ATOM 838 O O . ASP A 1 103 ? 16.592 -5.670 -16.455 1.00 98.00 103 ASP A O 1
ATOM 842 N N . LEU A 1 104 ? 16.258 -3.513 -16.950 1.00 98.19 104 LEU A N 1
ATOM 843 C CA . LEU A 1 104 ? 14.922 -3.484 -16.369 1.00 98.19 104 LEU A CA 1
ATOM 844 C C . LEU A 1 104 ? 13.950 -4.318 -17.222 1.00 98.19 104 LEU A C 1
ATOM 846 O O . LEU A 1 104 ? 13.753 -4.007 -18.398 1.00 98.19 104 LEU A O 1
ATOM 850 N N . PRO A 1 105 ? 13.268 -5.330 -16.650 1.00 98.25 105 PRO A N 1
ATOM 851 C CA . PRO A 1 105 ? 12.270 -6.083 -17.397 1.00 98.25 105 PRO A CA 1
ATOM 852 C C . PRO A 1 105 ? 11.113 -5.186 -17.846 1.00 98.25 105 PRO A C 1
ATOM 854 O O . PRO A 1 105 ? 10.572 -4.413 -17.047 1.00 98.25 105 PRO A O 1
ATOM 857 N N . ASN A 1 106 ? 10.689 -5.342 -19.101 1.00 97.81 106 ASN A N 1
ATOM 858 C CA . ASN A 1 106 ? 9.597 -4.559 -19.686 1.00 97.81 106 ASN A CA 1
ATOM 859 C C . ASN A 1 106 ? 8.313 -4.653 -18.854 1.00 97.81 106 ASN A C 1
ATOM 861 O O . ASN A 1 106 ? 7.622 -3.658 -18.675 1.00 97.81 106 ASN A O 1
ATOM 865 N N . GLU A 1 107 ? 8.027 -5.820 -18.273 1.00 97.94 107 GLU A N 1
ATOM 866 C CA . GLU A 1 107 ? 6.844 -6.031 -17.442 1.00 97.94 107 GLU A CA 1
ATOM 867 C C . GLU A 1 107 ? 6.832 -5.130 -16.196 1.00 97.94 107 GLU A C 1
ATOM 869 O O . GLU A 1 107 ? 5.766 -4.698 -15.766 1.00 97.94 107 GLU A O 1
ATOM 874 N N . ILE A 1 108 ? 7.998 -4.807 -15.623 1.00 98.31 108 ILE A N 1
ATOM 875 C CA . ILE A 1 108 ? 8.098 -3.896 -14.472 1.00 98.31 108 ILE A CA 1
ATOM 876 C C . ILE A 1 108 ? 7.829 -2.453 -14.905 1.00 98.31 108 ILE A C 1
ATOM 878 O O . ILE A 1 108 ? 7.123 -1.721 -14.206 1.00 98.31 108 ILE A O 1
ATOM 882 N N . TRP A 1 109 ? 8.351 -2.052 -16.066 1.00 98.12 109 TRP A N 1
ATOM 883 C CA . TRP A 1 109 ? 8.087 -0.730 -16.634 1.00 98.12 109 TRP A CA 1
ATOM 884 C C . TRP A 1 109 ? 6.606 -0.553 -16.989 1.00 98.12 109 TRP A C 1
ATOM 886 O O . TRP A 1 109 ? 5.996 0.462 -16.652 1.00 98.12 109 TRP A O 1
ATOM 896 N N . ASP A 1 110 ? 5.995 -1.579 -17.581 1.00 98.44 110 ASP A N 1
ATOM 897 C CA . ASP A 1 110 ? 4.574 -1.590 -17.914 1.00 98.44 110 ASP A CA 1
ATOM 898 C C . ASP A 1 110 ? 3.688 -1.445 -16.668 1.00 98.44 110 ASP A C 1
ATOM 900 O O . ASP A 1 110 ? 2.692 -0.721 -16.708 1.00 98.44 110 ASP A O 1
ATOM 904 N N . GLU A 1 111 ? 4.031 -2.090 -15.547 1.00 98.44 111 GLU A N 1
ATOM 905 C CA . GLU A 1 111 ? 3.296 -1.907 -14.288 1.00 98.44 111 GLU A CA 1
ATOM 906 C C . GLU A 1 111 ? 3.409 -0.475 -13.742 1.00 98.44 111 GLU A C 1
ATOM 908 O O . GLU A 1 111 ? 2.412 0.058 -13.243 1.00 98.44 111 GLU A O 1
ATOM 913 N N . LEU A 1 112 ? 4.564 0.187 -13.898 1.00 98.31 112 LEU A N 1
ATOM 914 C CA . LEU A 1 112 ? 4.726 1.599 -13.536 1.00 98.31 112 LEU A CA 1
ATOM 915 C C . LEU A 1 112 ? 3.854 2.508 -14.418 1.00 98.31 112 LEU A C 1
ATOM 917 O O . LEU A 1 112 ? 3.137 3.358 -13.892 1.00 98.31 112 LEU A O 1
ATOM 921 N N . CYS A 1 113 ? 3.827 2.284 -15.736 1.00 98.19 113 CYS A N 1
ATOM 922 C CA . CYS A 1 113 ? 2.955 3.027 -16.652 1.00 98.19 113 CYS A CA 1
ATOM 923 C C . CYS A 1 113 ? 1.462 2.787 -16.371 1.00 98.19 113 CYS A C 1
ATOM 925 O O . CYS A 1 113 ? 0.642 3.697 -16.494 1.00 98.19 113 CYS A O 1
ATOM 927 N N . LYS A 1 114 ? 1.069 1.565 -15.991 1.00 98.44 114 LYS A N 1
ATOM 928 C CA . LYS A 1 114 ? -0.317 1.275 -15.582 1.00 98.44 114 LYS A CA 1
ATOM 929 C C . LYS A 1 114 ? -0.672 1.976 -14.272 1.00 98.44 114 LYS A C 1
ATOM 931 O O . LYS A 1 114 ? -1.798 2.453 -14.141 1.00 98.44 114 LYS A O 1
ATOM 936 N N . LEU A 1 115 ? 0.252 2.023 -13.309 1.00 98.38 115 LEU A N 1
ATOM 937 C CA . LEU A 1 115 ? 0.071 2.780 -12.070 1.00 98.38 115 LEU A CA 1
ATOM 938 C C . LEU A 1 115 ? -0.109 4.272 -12.360 1.00 98.38 115 LEU A C 1
ATOM 940 O O . LEU A 1 115 ? -1.035 4.871 -11.823 1.00 98.38 115 LEU A O 1
ATOM 944 N N . GLU A 1 116 ? 0.711 4.840 -13.243 1.00 98.19 116 GLU A N 1
ATOM 945 C CA . GLU A 1 116 ? 0.613 6.241 -13.659 1.00 98.19 116 GLU A CA 1
ATOM 946 C C . GLU A 1 116 ? -0.780 6.589 -14.186 1.00 98.19 116 GLU A C 1
ATOM 948 O O . GLU A 1 116 ? -1.424 7.483 -13.641 1.00 98.19 116 GLU A O 1
ATOM 953 N N . LYS A 1 117 ? -1.308 5.803 -15.132 1.00 98.12 117 LYS A N 1
ATOM 954 C CA . LYS A 1 117 ? -2.664 6.009 -15.671 1.00 98.12 117 LYS A CA 1
ATOM 955 C C . LYS A 1 117 ? -3.744 5.976 -14.591 1.00 98.12 117 LYS A C 1
ATOM 957 O O . LYS A 1 117 ? -4.588 6.864 -14.534 1.00 98.12 117 LYS A O 1
ATOM 962 N N . ARG A 1 118 ? -3.703 4.984 -13.692 1.00 98.12 118 ARG A N 1
ATOM 963 C CA . ARG A 1 118 ? -4.683 4.890 -12.595 1.00 98.12 118 ARG A CA 1
ATOM 964 C C . ARG A 1 118 ? -4.606 6.087 -11.650 1.00 98.12 118 ARG A C 1
ATOM 966 O O . ARG A 1 118 ? -5.631 6.505 -11.128 1.00 98.12 118 ARG A O 1
ATOM 973 N N . VAL A 1 119 ? -3.409 6.625 -11.411 1.00 97.69 119 VAL A N 1
ATOM 974 C CA . VAL A 1 119 ? -3.210 7.811 -10.564 1.00 97.69 119 VAL A CA 1
ATOM 975 C C . VAL A 1 119 ? -3.675 9.089 -11.267 1.00 97.69 119 VAL A C 1
ATOM 977 O O . VAL A 1 119 ? -4.209 9.984 -10.616 1.00 97.69 119 VAL A O 1
ATOM 980 N N . GLU A 1 120 ? -3.523 9.191 -12.587 1.00 96.00 120 GLU A N 1
ATOM 981 C CA . GLU A 1 120 ? -4.058 10.306 -13.379 1.00 96.00 120 GLU A CA 1
ATOM 982 C C . GLU A 1 120 ? -5.592 10.372 -13.357 1.00 96.00 120 GLU A C 1
ATOM 984 O O . GLU A 1 120 ? -6.147 11.472 -13.397 1.00 96.00 120 GLU A O 1
ATOM 989 N N . GLU A 1 121 ? -6.257 9.224 -13.232 1.00 94.56 121 GLU A N 1
ATOM 990 C CA . GLU A 1 121 ? -7.719 9.078 -13.181 1.00 94.56 121 GLU A CA 1
ATOM 991 C C . GLU A 1 121 ? -8.333 9.272 -11.779 1.00 94.56 121 GLU A C 1
ATOM 993 O O . GLU A 1 121 ? -9.557 9.335 -11.665 1.00 94.56 121 GLU A O 1
ATOM 998 N N . MET A 1 122 ? -7.510 9.393 -10.725 1.00 90.94 122 MET A N 1
ATOM 999 C CA . MET A 1 122 ? -7.952 9.762 -9.364 1.00 90.94 122 MET A CA 1
ATOM 1000 C C . MET A 1 122 ? -8.502 11.186 -9.299 1.00 90.94 122 MET A C 1
ATOM 1002 O O . MET A 1 122 ? -9.470 11.395 -8.539 1.00 90.94 122 MET A O 1
#

Sequence (122 aa):
MEKANRCMPKIFHVNWFRKGANGFLWPGFGDNVRVVDWILQRIDGKDVAVESAIGLIPRPGSLNLEGLKEDVDMDELFKLPKDFWQKEIRDVSTYFQNQVGEDLPNEIWDELCKLEKRVEEM